Protein AF-W2GIP1-F1 (afdb_monomer)

Solvent-accessible surface area (backbone atoms only — not comparable to full-atom values): 6918 Å² total; per-residue (Å²): 135,82,84,75,84,81,57,97,80,69,53,85,47,43,67,43,49,50,55,49,50,36,53,48,32,38,73,77,68,74,36,52,62,84,76,52,83,56,43,80,35,61,90,45,73,57,52,48,48,32,20,61,78,60,75,33,55,73,44,70,41,65,66,56,56,51,50,52,53,49,50,62,64,45,57,83,47,43,69,60,51,52,52,50,41,53,49,22,58,56,36,57,38,72,72,43,35,55,57,42,52,78,75,36,94,69,76,66,66,74,83,76,84,82,127

Nearest PDB structures (foldseek):
  1xey-assembly1_B  TM=4.729E-01  e=9.721E+00  Escherichia coli

Mean predicted aligned error: 8.96 Å

Sequence (115 aa):
MAPLIGEDGDDHSAEGHRVFLDSMLQRDYGKSLYDCLFILGDNCAFNRRLATIAHLPLIGCASRWLNIAVQAYLQFYKDELDTIQNLMRKLRTLNHAAKLRAKTPLRPVLRQDTR

Radius of gyration: 21.05 Å; Cα contacts (8 Å, |Δi|>4): 91; chains: 1; bounding box: 44×42×51 Å

Secondary structure (DSSP, 8-state):
----S-STT---SHHHHHHHHHHHHHHHHS--GGG---EEE-S-HHHHHHHHHHT--EEEPHHHHHHHHHHHHHGGGHHHHHHHHHHHHHHTSHHHHHHHHTT-S----------

pLDDT: mean 86.51, std 14.1, range [34.88, 95.75]

Organism: Phytophthora nicotianae (NCBI:txid4792)

Structure (mmCIF, N/CA/C/O backbone):
data_AF-W2GIP1-F1
#
_entry.id   AF-W2GIP1-F1
#
loop_
_atom_site.group_PDB
_atom_site.id
_atom_site.type_symbol
_atom_site.label_atom_id
_atom_site.label_alt_id
_atom_site.label_comp_id
_atom_site.label_asym_id
_atom_site.label_entity_id
_atom_site.label_seq_id
_atom_site.pdbx_PDB_ins_code
_atom_site.Cartn_x
_atom_site.Cartn_y
_atom_site.Cartn_z
_atom_site.occupancy
_atom_site.B_iso_or_equiv
_atom_site.auth_seq_id
_atom_site.auth_comp_id
_atom_site.auth_asym_id
_atom_site.auth_atom_id
_atom_site.pdbx_PDB_model_num
ATOM 1 N N . MET A 1 1 ? -17.832 16.653 -0.782 1.00 40.66 1 MET A N 1
ATOM 2 C CA . MET A 1 1 ? -16.484 16.958 -1.313 1.00 40.66 1 MET A CA 1
ATOM 3 C C . MET A 1 1 ? -15.519 16.683 -0.173 1.00 40.66 1 MET A C 1
ATOM 5 O O . MET A 1 1 ? -15.704 17.282 0.875 1.00 40.66 1 MET A O 1
ATOM 9 N N . ALA A 1 2 ? -14.637 15.688 -0.293 1.00 34.88 2 ALA A N 1
ATOM 10 C CA . ALA A 1 2 ? -13.792 15.260 0.823 1.00 34.88 2 ALA A CA 1
ATOM 11 C C . ALA A 1 2 ? -12.519 16.118 0.870 1.00 34.88 2 ALA A C 1
ATOM 13 O O . ALA A 1 2 ? -11.769 16.089 -0.110 1.00 34.88 2 ALA A O 1
ATOM 14 N N . PRO A 1 3 ? -12.234 16.838 1.967 1.00 42.81 3 PRO A N 1
ATOM 15 C CA . PRO A 1 3 ? -10.867 17.222 2.244 1.00 42.81 3 PRO A CA 1
ATOM 16 C C . PRO A 1 3 ? -10.153 15.942 2.688 1.00 42.81 3 PRO A C 1
ATOM 18 O O . PRO A 1 3 ? -10.325 15.459 3.806 1.00 42.81 3 PRO A O 1
ATOM 21 N N . LEU A 1 4 ? -9.417 15.334 1.760 1.00 53.94 4 LEU A N 1
ATOM 22 C CA . LEU A 1 4 ? -8.313 14.453 2.108 1.00 53.94 4 LEU A CA 1
ATOM 23 C C . LEU A 1 4 ? -7.211 15.378 2.615 1.00 53.94 4 LEU A C 1
ATOM 25 O O . LEU A 1 4 ? -6.558 16.002 1.789 1.00 53.94 4 LEU A O 1
ATOM 29 N N . ILE A 1 5 ? -7.121 15.502 3.941 1.00 55.97 5 ILE A N 1
ATOM 30 C CA . ILE A 1 5 ? -5.964 15.934 4.739 1.00 55.97 5 ILE A CA 1
ATOM 31 C C . ILE A 1 5 ? -5.009 16.857 3.970 1.00 55.97 5 ILE A C 1
ATOM 33 O O . ILE A 1 5 ? -4.192 16.404 3.164 1.00 55.97 5 ILE A O 1
ATOM 37 N N . GLY A 1 6 ? -5.145 18.153 4.203 1.00 49.78 6 GLY A N 1
ATOM 38 C CA . GLY A 1 6 ? -4.454 19.175 3.430 1.00 49.78 6 GLY A CA 1
ATOM 39 C C . GLY A 1 6 ? -4.636 20.590 3.963 1.00 49.78 6 GLY A C 1
ATOM 40 O O . GLY A 1 6 ? -4.489 21.527 3.181 1.00 49.78 6 GLY A O 1
ATOM 41 N N . GLU A 1 7 ? -4.963 20.763 5.245 1.00 51.28 7 GLU A N 1
ATOM 42 C CA . GLU A 1 7 ? -4.826 22.068 5.893 1.00 51.28 7 GLU A CA 1
ATOM 43 C C . GLU A 1 7 ? -3.482 22.126 6.636 1.00 51.28 7 GLU A C 1
ATOM 45 O O . GLU A 1 7 ? -3.080 21.177 7.311 1.00 51.28 7 GLU A O 1
ATOM 50 N N . ASP A 1 8 ? -2.743 23.226 6.464 1.00 44.00 8 ASP A N 1
ATOM 51 C CA . ASP A 1 8 ? -1.451 23.446 7.117 1.00 44.00 8 ASP A CA 1
ATOM 52 C C . ASP A 1 8 ? -1.629 23.391 8.646 1.00 44.00 8 ASP A C 1
ATOM 54 O O . ASP A 1 8 ? -2.191 24.301 9.255 1.00 44.00 8 ASP A O 1
ATOM 58 N N . GLY A 1 9 ? -1.165 22.299 9.261 1.00 55.75 9 GLY A N 1
ATOM 59 C CA . GLY A 1 9 ? -1.403 21.981 10.674 1.00 55.75 9 GLY A CA 1
ATOM 60 C C . GLY A 1 9 ? -2.118 20.648 10.920 1.00 55.75 9 GLY A C 1
ATOM 61 O O . GLY A 1 9 ? -2.324 20.297 12.081 1.00 55.75 9 GLY A O 1
ATOM 62 N N . ASP A 1 10 ? -2.464 19.902 9.864 1.00 58.59 10 ASP A N 1
ATOM 63 C CA . ASP A 1 10 ? -3.113 18.597 9.982 1.00 58.59 10 ASP A CA 1
ATOM 64 C C . ASP A 1 10 ? -2.236 17.586 10.736 1.00 58.59 10 ASP A C 1
ATOM 66 O O . ASP A 1 10 ? -1.157 17.165 10.305 1.00 58.59 10 ASP A O 1
ATOM 70 N N . ASP A 1 11 ? -2.736 17.180 11.898 1.00 68.00 11 ASP A N 1
ATOM 71 C CA . ASP A 1 11 ? -2.132 16.150 12.720 1.00 68.00 11 ASP A CA 1
ATOM 72 C C . ASP A 1 11 ? -2.333 14.773 12.066 1.00 68.00 11 ASP A C 1
ATOM 74 O O . ASP A 1 11 ? -3.371 14.126 12.209 1.00 68.00 11 ASP A O 1
ATOM 78 N N . HIS A 1 12 ? -1.308 14.306 11.350 1.00 76.88 12 HIS A N 1
ATOM 79 C CA . HIS A 1 12 ? -1.248 12.956 10.775 1.00 76.88 12 HIS A CA 1
ATOM 80 C C . HIS A 1 12 ? -1.056 11.847 11.827 1.00 76.88 12 HIS A C 1
ATOM 82 O O . HIS A 1 12 ? -0.810 10.687 11.477 1.00 76.88 12 HIS A O 1
ATOM 88 N N . SER A 1 13 ? -1.118 12.172 13.121 1.00 87.62 13 SER A N 1
ATOM 89 C CA . SER A 1 13 ? -1.147 11.169 14.176 1.00 87.62 13 SER A CA 1
ATOM 90 C C . SER A 1 13 ? -2.418 10.323 14.110 1.00 87.62 13 SER A C 1
ATOM 92 O O . SER A 1 13 ? -3.433 10.671 13.501 1.00 87.62 13 SER A O 1
ATOM 94 N N . ALA A 1 14 ? -2.384 9.179 14.788 1.00 88.56 14 ALA A N 1
ATOM 95 C CA . ALA A 1 14 ? -3.581 8.368 14.942 1.00 88.56 14 ALA A CA 1
ATOM 96 C C . ALA A 1 14 ? -4.693 9.151 15.662 1.00 88.56 14 ALA A C 1
ATOM 98 O O . ALA A 1 14 ? -5.869 8.966 15.360 1.00 88.56 14 ALA A O 1
ATOM 99 N N . GLU A 1 15 ? -4.333 10.030 16.595 1.00 90.50 15 GLU A N 1
ATOM 100 C CA . GLU A 1 15 ? -5.241 10.867 17.367 1.00 90.50 15 GLU A CA 1
ATOM 101 C C . GLU A 1 15 ? -5.981 11.874 16.481 1.00 90.50 15 GLU A C 1
ATOM 103 O O . GLU A 1 15 ? -7.214 11.927 16.545 1.00 90.50 15 GLU A O 1
ATOM 108 N N . GLY A 1 16 ? -5.265 12.595 15.612 1.00 89.31 16 GLY A N 1
ATOM 109 C CA . GLY A 1 16 ? -5.868 13.492 14.623 1.00 89.31 16 GLY A CA 1
ATOM 110 C C . GLY A 1 16 ? -6.811 12.740 13.683 1.00 89.31 16 GLY A C 1
ATOM 111 O O . GLY A 1 16 ? -7.967 13.126 13.495 1.00 89.31 16 GLY A O 1
ATOM 112 N N . HIS A 1 17 ? -6.385 11.569 13.206 1.00 89.56 17 HIS A N 1
ATOM 113 C CA . HIS A 1 17 ? -7.226 10.702 12.384 1.00 89.56 17 HIS A CA 1
ATOM 114 C C . HIS A 1 17 ? -8.462 10.157 13.114 1.00 89.56 17 HIS A C 1
ATOM 116 O O . HIS A 1 17 ? -9.520 10.031 12.498 1.00 89.56 17 HIS A O 1
ATOM 122 N N . ARG A 1 18 ? -8.376 9.847 14.413 1.00 91.62 18 ARG A N 1
ATOM 123 C CA . ARG A 1 18 ? -9.537 9.417 15.209 1.00 91.62 18 ARG A CA 1
ATOM 124 C C . ARG A 1 18 ? -10.581 10.529 15.280 1.00 91.62 18 ARG A C 1
ATOM 126 O O . ARG A 1 18 ? -11.758 10.255 15.073 1.00 91.62 18 ARG A O 1
ATOM 133 N N . VAL A 1 19 ? -10.151 11.763 15.554 1.00 91.75 19 VAL A N 1
ATOM 134 C CA . VAL A 1 19 ? -11.041 12.937 15.598 1.00 91.75 19 VAL A CA 1
ATOM 135 C C . VAL A 1 19 ? -11.681 13.171 14.235 1.00 91.75 19 VAL A C 1
ATOM 137 O O . VAL A 1 19 ? -12.896 13.355 14.147 1.00 91.75 19 VAL A O 1
ATOM 140 N N . PHE A 1 20 ? -10.886 13.093 13.167 1.00 90.19 20 PHE A N 1
ATOM 141 C CA . PHE A 1 20 ? -11.394 13.199 11.806 1.00 90.19 20 PHE A CA 1
ATOM 142 C C . PHE A 1 20 ? -12.469 12.144 11.521 1.00 90.19 20 PHE A C 1
ATOM 144 O O . PHE A 1 20 ? -13.564 12.501 11.089 1.00 90.19 20 PHE A O 1
ATOM 151 N N . LEU A 1 21 ? -12.192 10.865 11.798 1.00 91.56 21 LEU A N 1
ATOM 152 C CA . LEU A 1 21 ? -13.134 9.771 11.549 1.00 91.56 21 LEU A CA 1
ATOM 153 C C . LEU A 1 21 ? -14.435 9.943 12.332 1.00 91.56 21 LEU A C 1
ATOM 155 O O . LEU A 1 21 ? -15.501 9.761 11.756 1.00 91.56 21 LEU A O 1
ATOM 159 N N . ASP A 1 22 ? -14.357 10.333 13.602 1.00 91.50 22 ASP A N 1
ATOM 160 C CA . ASP A 1 22 ? -15.540 10.574 14.432 1.00 91.50 22 ASP A CA 1
ATOM 161 C C . ASP A 1 22 ? -16.386 11.729 13.867 1.00 91.50 22 ASP A C 1
ATOM 163 O O . ASP A 1 22 ? -17.596 11.596 13.683 1.00 91.50 22 ASP A O 1
ATOM 167 N N . SER A 1 23 ? -15.738 12.831 13.465 1.00 92.69 23 SER A N 1
ATOM 168 C CA . SER A 1 23 ? -16.424 13.967 12.835 1.00 92.69 23 SER A CA 1
ATOM 169 C C . SER A 1 23 ? -17.062 13.601 11.490 1.00 92.69 23 SER A C 1
ATOM 171 O O . SER A 1 23 ? -18.184 14.015 11.201 1.00 92.69 23 SER A O 1
ATOM 173 N N . MET A 1 24 ? -16.372 12.796 10.676 1.00 94.25 24 MET A N 1
ATOM 174 C CA . MET A 1 24 ? -16.836 12.346 9.367 1.00 94.25 24 MET A CA 1
ATOM 175 C C . MET A 1 24 ? -18.025 11.394 9.510 1.00 94.25 24 MET A C 1
ATOM 177 O O . MET A 1 24 ? -19.033 11.575 8.834 1.00 94.25 24 MET A O 1
ATOM 181 N N . LEU A 1 25 ? -17.935 10.402 10.402 1.00 93.81 25 LEU A N 1
ATOM 182 C CA . LEU A 1 25 ? -19.018 9.452 10.662 1.00 93.81 25 LEU A CA 1
ATOM 183 C C . LEU A 1 25 ? -20.271 10.171 11.160 1.00 93.81 25 LEU A C 1
ATOM 185 O O . LEU A 1 25 ? -21.371 9.890 10.678 1.00 93.81 25 LEU A O 1
ATOM 189 N N . GLN A 1 26 ? -20.108 11.146 12.054 1.00 94.88 26 GLN A N 1
ATOM 190 C CA . GLN A 1 26 ? -21.240 11.890 12.585 1.00 94.88 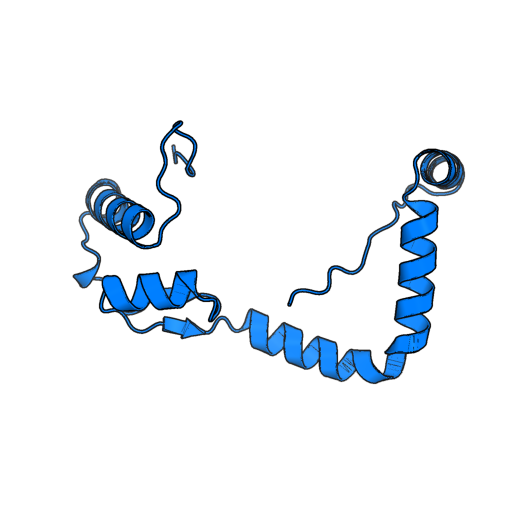26 GLN A CA 1
ATOM 191 C C . GLN A 1 26 ? -21.866 12.795 11.520 1.00 94.88 26 GLN A C 1
ATOM 193 O O . GLN A 1 26 ? -23.086 12.808 11.369 1.00 94.88 26 GLN A O 1
ATOM 198 N N . ARG A 1 27 ? -21.044 13.536 10.768 1.00 94.38 27 ARG A N 1
ATOM 199 C CA . ARG A 1 27 ? -21.507 14.482 9.743 1.00 94.38 27 ARG A CA 1
ATOM 200 C C . ARG A 1 27 ? -22.166 13.782 8.557 1.00 94.38 27 ARG A C 1
ATOM 202 O O . ARG A 1 27 ? -23.215 14.228 8.103 1.00 94.38 27 ARG A O 1
ATOM 209 N N . ASP A 1 28 ? -21.544 12.720 8.052 1.00 94.75 28 ASP A N 1
ATOM 210 C CA . ASP A 1 28 ? -21.913 12.123 6.765 1.00 94.75 28 ASP A CA 1
ATOM 211 C C . ASP A 1 28 ? -22.857 10.920 6.927 1.00 94.75 28 ASP A C 1
ATOM 213 O O . ASP A 1 28 ? -23.617 10.609 6.010 1.00 94.75 28 ASP A O 1
ATOM 217 N N . TYR A 1 29 ? -22.844 10.258 8.091 1.00 93.56 29 TYR A N 1
ATOM 218 C CA . TYR A 1 29 ? -23.610 9.029 8.333 1.00 93.56 29 TYR A CA 1
ATOM 219 C C . TYR A 1 29 ? -24.470 9.062 9.607 1.00 93.56 29 TYR A C 1
ATOM 221 O O . TYR A 1 29 ? -25.252 8.136 9.824 1.00 93.56 29 TYR A O 1
ATOM 229 N N . GLY A 1 30 ? -24.351 10.094 10.454 1.00 94.44 30 GLY A N 1
ATOM 230 C CA . GLY A 1 30 ? -25.028 10.145 11.756 1.00 94.44 30 GLY A CA 1
ATOM 231 C C . GLY A 1 30 ? -24.596 9.016 12.697 1.00 94.44 30 GLY A C 1
ATOM 232 O O . GLY A 1 30 ? -25.416 8.510 13.465 1.00 94.44 30 GLY A O 1
ATOM 233 N N . LYS A 1 31 ? -23.342 8.566 12.576 1.00 94.50 31 LYS A N 1
ATOM 234 C CA . LYS A 1 31 ? -22.754 7.457 13.336 1.00 94.50 31 LYS A CA 1
ATOM 235 C C . LYS A 1 31 ? -21.548 7.918 14.139 1.00 94.50 31 LYS A C 1
ATOM 237 O O . LYS A 1 31 ? -20.889 8.884 13.781 1.00 94.50 31 LYS A O 1
ATOM 242 N N . SER A 1 32 ? -21.229 7.172 15.184 1.00 92.31 32 SER A N 1
ATOM 243 C CA . SER A 1 32 ? -20.004 7.327 15.964 1.00 92.31 32 SER A CA 1
ATOM 244 C C . SER A 1 32 ? -19.021 6.197 15.666 1.00 92.31 32 SER A C 1
ATOM 246 O O . SER A 1 32 ? -19.397 5.156 15.120 1.00 92.31 32 SER A O 1
ATOM 248 N N . LEU A 1 33 ? -17.764 6.347 16.088 1.00 90.50 33 LEU A N 1
ATOM 249 C CA . LEU A 1 33 ? -16.807 5.232 16.054 1.00 90.50 33 LEU A CA 1
ATOM 250 C C . LEU A 1 33 ? -17.273 4.004 16.860 1.00 90.50 33 LEU A C 1
ATOM 252 O O . LEU A 1 33 ? -16.885 2.887 16.526 1.00 90.50 33 LEU A O 1
ATOM 256 N N . TYR A 1 34 ? -18.132 4.179 17.870 1.00 89.56 34 TYR A N 1
ATOM 257 C CA . TYR A 1 34 ? -18.704 3.071 18.646 1.00 89.56 34 TYR A CA 1
ATOM 258 C C . TYR A 1 34 ? -19.714 2.232 17.853 1.00 89.56 34 TYR A C 1
ATOM 260 O O . TYR A 1 34 ? -19.989 1.095 18.228 1.00 89.56 34 TYR A O 1
ATOM 268 N N . ASP A 1 35 ? -20.258 2.768 16.758 1.00 93.19 35 ASP A N 1
ATOM 269 C CA . ASP A 1 35 ? 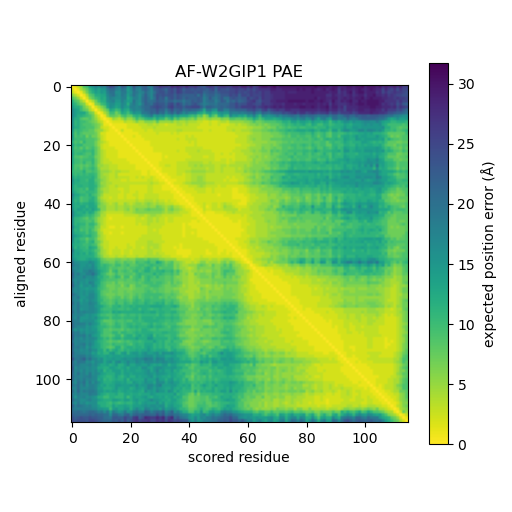-21.128 2.021 15.847 1.00 93.19 35 ASP A CA 1
ATOM 270 C C . ASP A 1 35 ? -20.332 1.137 14.870 1.00 93.19 35 ASP A C 1
ATOM 272 O O . ASP A 1 35 ? -20.910 0.321 14.146 1.00 93.19 35 ASP A O 1
ATOM 276 N N . CYS A 1 36 ? -19.007 1.297 14.806 1.00 92.94 36 CYS A N 1
ATOM 277 C CA . CYS A 1 36 ? -18.146 0.468 13.976 1.00 92.94 36 CYS A CA 1
ATOM 278 C C . CYS A 1 36 ? -17.830 -0.863 14.675 1.00 92.94 36 CYS A C 1
ATOM 280 O O . CYS A 1 36 ? -17.609 -0.918 15.878 1.00 92.94 36 CYS A O 1
ATOM 282 N N . LEU A 1 37 ? -17.755 -1.952 13.904 1.00 95.00 37 LEU A N 1
ATOM 283 C CA . LEU A 1 37 ? -17.412 -3.277 14.442 1.00 95.00 37 LEU A CA 1
ATOM 284 C C . LEU A 1 37 ? -15.901 -3.526 14.486 1.00 95.00 37 LEU A C 1
ATOM 286 O O . LEU A 1 37 ? -15.413 -4.218 15.375 1.00 95.00 37 LEU A O 1
ATOM 290 N N . PHE A 1 38 ? -15.164 -3.015 13.499 1.00 93.38 38 PHE A N 1
ATOM 291 C CA . PHE A 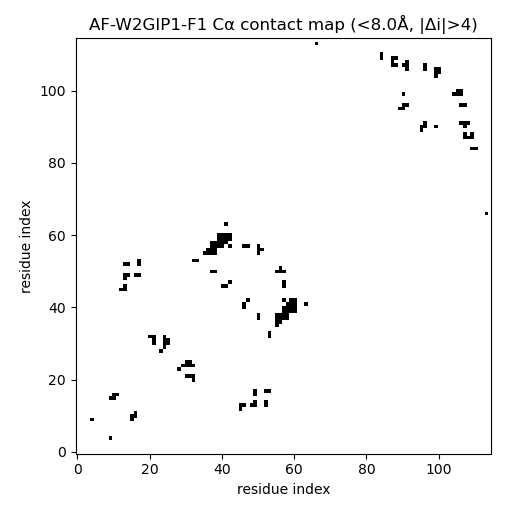1 38 ? -13.726 -3.219 13.353 1.00 93.38 38 PHE A CA 1
ATOM 292 C C . PHE A 1 38 ? -13.117 -2.205 12.382 1.00 93.38 38 PHE A C 1
ATOM 294 O O . PHE A 1 38 ? -13.819 -1.604 11.568 1.00 93.38 38 PHE A O 1
ATOM 301 N N . ILE A 1 39 ? -11.792 -2.069 12.427 1.00 91.88 39 ILE A N 1
ATOM 302 C CA . ILE A 1 39 ? -11.001 -1.347 11.427 1.00 91.88 39 ILE A CA 1
ATOM 303 C C . ILE A 1 39 ? -10.346 -2.375 10.506 1.00 91.88 39 ILE A C 1
ATOM 305 O O . ILE A 1 39 ? -9.738 -3.332 10.981 1.00 91.88 39 ILE A O 1
ATOM 309 N N . LEU A 1 40 ? -10.453 -2.190 9.190 1.00 90.44 40 LEU A N 1
ATOM 310 C CA . LEU A 1 40 ? -9.715 -2.985 8.208 1.00 90.44 40 LEU A CA 1
ATOM 311 C C . LEU A 1 40 ? -8.463 -2.214 7.786 1.00 90.44 40 LEU A C 1
ATOM 313 O O . LEU A 1 40 ? -8.563 -1.102 7.273 1.00 90.44 40 LEU A O 1
ATOM 317 N N . GLY A 1 41 ? -7.287 -2.808 7.967 1.00 88.44 41 GLY A N 1
ATOM 318 C CA . GLY A 1 41 ? -6.033 -2.144 7.628 1.00 88.44 41 GLY A CA 1
ATOM 319 C C . GLY A 1 41 ? -4.848 -3.093 7.619 1.00 88.44 41 GLY A C 1
ATOM 320 O O . GLY A 1 41 ? -4.942 -4.261 8.002 1.00 88.44 41 GLY A O 1
ATOM 321 N N . ASP A 1 42 ? -3.702 -2.606 7.156 1.00 86.56 42 ASP A N 1
ATOM 322 C CA . ASP A 1 42 ? -2.459 -3.318 7.422 1.00 86.56 42 ASP A CA 1
ATOM 323 C C . ASP A 1 42 ? -2.124 -3.250 8.924 1.00 86.56 42 ASP A C 1
ATOM 325 O O . ASP A 1 42 ? -2.620 -2.415 9.680 1.00 86.56 42 ASP A O 1
ATOM 329 N N . ASN A 1 43 ? -1.265 -4.155 9.383 1.00 84.25 43 ASN A N 1
ATOM 330 C CA . ASN A 1 43 ? -0.788 -4.145 10.763 1.00 84.25 43 ASN A CA 1
ATOM 331 C C . ASN A 1 43 ? 0.405 -3.178 10.899 1.00 84.25 43 ASN A C 1
ATOM 333 O O . ASN A 1 43 ? 1.452 -3.562 11.423 1.00 84.25 43 ASN A O 1
ATOM 337 N N . CYS A 1 44 ? 0.319 -1.962 10.353 1.00 86.19 44 CYS A N 1
ATOM 338 C CA . CYS A 1 44 ? 1.332 -0.933 10.585 1.00 86.19 44 CYS A CA 1
ATOM 339 C C . CYS A 1 44 ? 1.139 -0.283 11.968 1.00 86.19 44 CYS A C 1
ATOM 341 O O . CYS A 1 44 ? 0.100 -0.435 12.613 1.00 86.19 44 CYS A O 1
ATOM 343 N N . ALA A 1 45 ? 2.160 0.424 12.460 1.00 89.25 45 ALA A N 1
ATOM 344 C CA . ALA A 1 45 ? 2.117 1.041 13.789 1.00 89.25 45 ALA A CA 1
ATOM 345 C C . ALA A 1 45 ? 0.976 2.059 13.934 1.00 89.25 45 ALA A C 1
ATOM 347 O O . ALA A 1 45 ? 0.317 2.086 14.971 1.00 89.25 45 ALA A O 1
ATOM 348 N N . PHE A 1 46 ? 0.716 2.830 12.877 1.00 90.75 46 PHE A N 1
ATOM 349 C CA . PHE A 1 46 ? -0.374 3.797 12.820 1.00 90.75 46 PHE A CA 1
ATOM 350 C C . PHE A 1 46 ? -1.745 3.115 12.946 1.00 90.75 46 PHE A C 1
ATOM 352 O O . PHE A 1 46 ? -2.498 3.440 13.859 1.00 90.75 46 PHE A O 1
ATOM 359 N N . ASN A 1 47 ? -2.036 2.105 12.117 1.00 91.19 47 ASN A N 1
ATOM 360 C CA . ASN A 1 47 ? -3.320 1.395 12.145 1.00 91.19 47 ASN A CA 1
ATOM 361 C C . ASN A 1 47 ? -3.549 0.656 13.464 1.00 91.19 47 ASN A C 1
ATOM 363 O O . ASN A 1 47 ? -4.662 0.659 13.987 1.00 91.19 47 ASN A O 1
ATOM 367 N N . ARG A 1 48 ? -2.490 0.081 14.052 1.00 92.81 48 ARG A N 1
ATOM 368 C CA . ARG A 1 48 ? -2.562 -0.466 15.413 1.00 92.81 48 ARG A CA 1
ATOM 369 C C . ARG A 1 48 ? -2.919 0.605 16.431 1.00 92.81 48 ARG A C 1
ATOM 371 O O . ARG A 1 48 ? -3.811 0.385 17.239 1.00 92.81 48 ARG A O 1
ATOM 378 N N . ARG A 1 49 ? -2.221 1.746 16.410 1.00 94.75 49 ARG A N 1
ATOM 379 C CA . ARG A 1 49 ? -2.477 2.840 17.351 1.00 94.75 49 ARG A CA 1
ATOM 380 C C . ARG A 1 49 ? -3.907 3.345 17.207 1.00 94.75 49 ARG A C 1
ATOM 382 O O . ARG A 1 49 ? -4.579 3.457 18.225 1.00 94.75 49 ARG A O 1
ATOM 389 N N . LEU A 1 50 ? -4.364 3.574 15.977 1.00 94.00 50 LEU A N 1
ATOM 390 C CA . LEU A 1 50 ? -5.717 4.022 15.662 1.00 94.00 50 LEU A CA 1
ATOM 391 C C . LEU A 1 50 ? -6.777 3.048 16.190 1.00 94.00 50 LEU A C 1
ATOM 393 O O . LEU A 1 50 ? -7.694 3.469 16.885 1.00 94.00 50 LEU A O 1
ATOM 397 N N . ALA A 1 51 ? -6.622 1.749 15.929 1.00 94.31 51 ALA A N 1
ATOM 398 C CA . ALA A 1 51 ? -7.520 0.719 16.446 1.00 94.31 51 ALA A CA 1
ATOM 399 C C . ALA A 1 51 ? -7.557 0.696 17.982 1.00 94.31 51 ALA A C 1
ATOM 401 O O . ALA A 1 51 ? -8.635 0.665 18.575 1.00 94.31 51 ALA A O 1
ATOM 402 N N . THR A 1 52 ? -6.393 0.812 18.631 1.00 95.06 52 THR A N 1
ATOM 403 C CA . THR A 1 52 ? -6.293 0.874 20.095 1.00 95.06 52 THR A CA 1
ATOM 404 C C . THR A 1 52 ? -7.027 2.083 20.675 1.00 95.06 52 THR A C 1
ATOM 406 O O . THR A 1 52 ? -7.782 1.920 21.628 1.00 95.06 52 THR A O 1
ATOM 409 N N . ILE A 1 53 ? -6.826 3.287 20.125 1.00 94.94 53 ILE A N 1
ATOM 410 C CA . ILE A 1 53 ? -7.477 4.508 20.638 1.00 94.94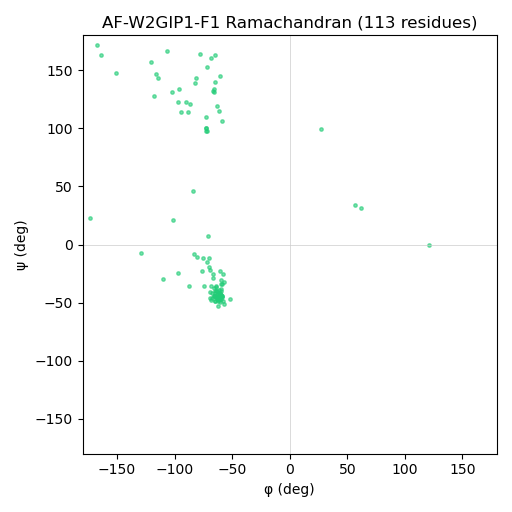 53 ILE A CA 1
ATOM 411 C C . ILE A 1 53 ? -8.954 4.612 20.241 1.00 94.94 53 ILE A C 1
ATOM 413 O O . ILE A 1 53 ? -9.706 5.326 20.894 1.00 94.94 53 ILE A O 1
ATOM 417 N N . ALA A 1 54 ? -9.370 3.930 19.172 1.00 92.19 54 ALA A N 1
ATOM 418 C CA . ALA A 1 54 ? -10.771 3.815 18.780 1.00 92.19 54 ALA A CA 1
ATOM 419 C C . ALA A 1 54 ? -11.502 2.695 19.538 1.00 92.19 54 ALA A C 1
ATOM 421 O O . ALA A 1 54 ? -12.716 2.590 19.420 1.00 92.19 54 ALA A O 1
ATOM 422 N N . HIS A 1 55 ? -10.783 1.867 20.307 1.00 94.00 55 HIS A N 1
ATOM 423 C CA . HIS A 1 55 ? -11.313 0.680 20.984 1.00 94.00 55 HIS A CA 1
ATOM 424 C C . HIS A 1 55 ? -11.974 -0.332 20.033 1.00 94.00 55 HIS A C 1
ATOM 426 O O . HIS A 1 55 ? -12.919 -1.025 20.404 1.00 94.00 55 HIS A O 1
ATOM 432 N N . LEU A 1 56 ? -11.445 -0.446 18.813 1.00 94.25 56 LEU A N 1
ATOM 433 C CA . LEU A 1 56 ? -11.952 -1.342 17.776 1.00 94.25 56 LEU A CA 1
ATOM 434 C C . LEU A 1 56 ? -10.925 -2.430 17.450 1.00 94.25 56 LEU A C 1
ATOM 436 O O . LEU A 1 56 ? -9.725 -2.149 17.406 1.00 94.25 56 LEU A O 1
ATOM 440 N N . PRO A 1 57 ? -11.352 -3.673 17.171 1.00 94.50 57 PRO A N 1
ATOM 441 C CA . PRO A 1 57 ? -10.440 -4.691 16.672 1.00 94.50 57 PRO A CA 1
ATOM 442 C C . PRO A 1 57 ? -9.894 -4.304 15.287 1.00 94.50 57 PRO A C 1
ATOM 444 O O . PRO A 1 57 ? -10.624 -3.801 14.431 1.00 94.50 57 PRO A O 1
ATOM 447 N N . LEU A 1 58 ? -8.601 -4.561 15.060 1.00 93.06 58 LEU A N 1
ATOM 448 C CA . LEU A 1 58 ? -7.945 -4.389 13.761 1.00 93.06 58 LEU A CA 1
ATOM 449 C C . LEU A 1 58 ? -7.942 -5.717 13.002 1.00 93.06 58 LEU A C 1
ATOM 451 O O . LEU A 1 58 ? -7.253 -6.663 13.390 1.00 93.06 58 LEU A O 1
ATOM 455 N N . ILE A 1 59 ? -8.669 -5.768 11.891 1.00 90.75 59 ILE A N 1
ATOM 456 C CA . ILE A 1 59 ? -8.643 -6.895 10.965 1.00 90.75 59 ILE A CA 1
ATOM 457 C C . ILE A 1 59 ? -7.559 -6.641 9.923 1.00 90.75 59 ILE A C 1
ATOM 459 O O . ILE A 1 59 ? -7.554 -5.627 9.223 1.00 90.75 59 ILE A O 1
ATOM 463 N N . GLY A 1 60 ? -6.619 -7.581 9.836 1.00 85.06 60 GLY A N 1
ATOM 464 C CA . GLY A 1 60 ? -5.516 -7.508 8.890 1.00 85.06 60 GLY A CA 1
ATOM 465 C C . GLY A 1 60 ? -6.000 -7.598 7.445 1.00 85.06 60 GLY A C 1
ATOM 466 O O . GLY A 1 60 ? -6.787 -8.475 7.092 1.00 85.06 60 GLY A O 1
ATOM 467 N N . CYS A 1 61 ? -5.486 -6.720 6.589 1.00 83.50 61 CYS A N 1
ATOM 468 C CA . CYS A 1 61 ? -5.814 -6.740 5.171 1.00 83.50 61 CYS A CA 1
ATOM 469 C C . CYS A 1 61 ? -5.267 -7.999 4.468 1.00 83.50 61 CYS A C 1
ATOM 471 O O . CYS A 1 61 ? -4.081 -8.332 4.577 1.00 83.50 61 CYS A O 1
ATOM 473 N N . A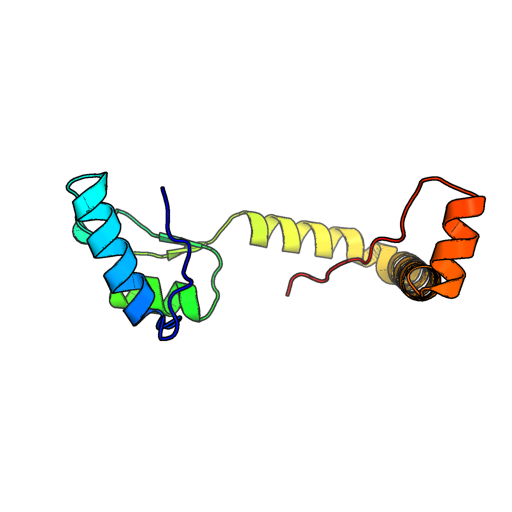LA A 1 62 ? -6.121 -8.664 3.680 1.00 83.56 62 ALA A N 1
ATOM 474 C CA . ALA A 1 62 ? -5.760 -9.829 2.867 1.00 83.56 62 ALA A CA 1
ATOM 475 C C . ALA A 1 62 ? -4.673 -9.520 1.821 1.00 83.56 62 ALA A C 1
ATOM 477 O O . ALA A 1 62 ? -3.932 -10.417 1.419 1.00 83.56 62 ALA A O 1
ATOM 478 N N . SER A 1 63 ? -4.517 -8.250 1.426 1.00 82.38 63 SER A N 1
ATOM 479 C CA . SER A 1 63 ? -3.462 -7.816 0.503 1.00 82.38 63 SER A CA 1
ATOM 480 C C . SER A 1 63 ? -2.061 -8.134 1.025 1.00 82.38 63 SER A C 1
ATOM 482 O O . SER A 1 63 ? -1.188 -8.493 0.240 1.00 82.38 63 SER A O 1
ATOM 484 N N . ARG A 1 64 ? -1.847 -8.081 2.347 1.00 80.69 64 ARG A N 1
ATOM 485 C CA . ARG A 1 64 ? -0.565 -8.448 2.954 1.00 80.69 64 ARG A CA 1
ATOM 486 C C . ARG A 1 64 ? -0.269 -9.9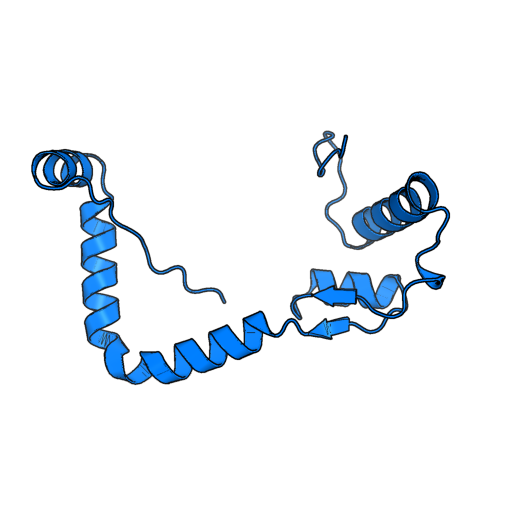33 2.771 1.00 80.69 64 ARG A C 1
ATOM 488 O O . ARG A 1 64 ? 0.852 -10.288 2.425 1.00 80.69 64 ARG A O 1
ATOM 495 N N . TRP A 1 65 ? -1.261 -10.790 2.993 1.00 82.44 65 TRP A N 1
ATOM 496 C CA . TRP A 1 65 ? -1.118 -12.236 2.812 1.00 82.44 65 TRP A CA 1
ATOM 497 C C . TRP A 1 65 ? -0.865 -12.587 1.350 1.00 82.44 65 TRP A C 1
ATOM 499 O O . TRP A 1 65 ? 0.021 -13.388 1.060 1.00 82.44 65 TRP A O 1
ATOM 509 N N . LEU A 1 66 ? -1.576 -11.925 0.434 1.00 87.50 66 LEU A N 1
ATOM 510 C CA . LEU A 1 66 ? -1.321 -12.042 -0.997 1.00 87.50 66 LEU A CA 1
ATOM 511 C C . LEU A 1 66 ? 0.108 -11.609 -1.342 1.00 87.50 66 LEU A C 1
ATOM 513 O O . LEU A 1 66 ? 0.803 -12.344 -2.031 1.00 87.50 66 LEU A O 1
ATOM 517 N N . ASN A 1 67 ? 0.577 -10.468 -0.829 1.00 85.38 67 ASN A N 1
ATOM 518 C CA . ASN A 1 67 ? 1.946 -10.003 -1.057 1.00 85.38 67 ASN A CA 1
ATOM 519 C C . A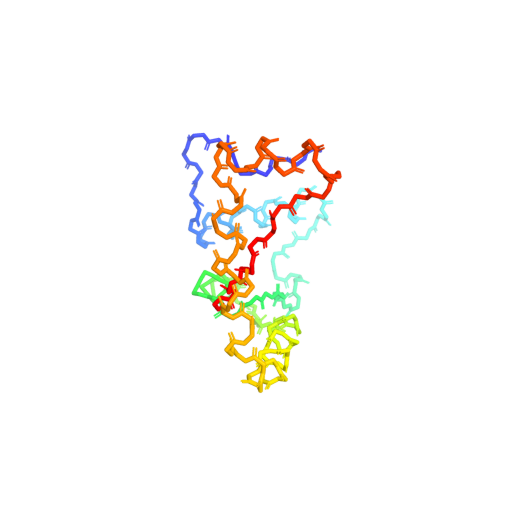SN A 1 67 ? 2.980 -11.019 -0.546 1.00 85.38 67 ASN A C 1
ATOM 521 O O . ASN A 1 67 ? 3.920 -11.339 -1.262 1.00 85.38 67 ASN A O 1
ATOM 525 N N . ILE A 1 68 ? 2.775 -11.592 0.644 1.00 85.50 68 ILE A N 1
ATOM 526 C CA . ILE A 1 68 ? 3.654 -12.636 1.194 1.00 85.50 68 ILE A CA 1
ATOM 527 C C . ILE A 1 68 ? 3.660 -13.882 0.297 1.00 85.50 68 ILE A C 1
ATOM 529 O O . ILE A 1 68 ? 4.729 -14.402 -0.014 1.00 85.50 68 ILE A O 1
ATOM 533 N N . ALA A 1 69 ? 2.493 -14.348 -0.153 1.00 91.12 69 ALA A N 1
ATOM 534 C CA . ALA A 1 69 ? 2.395 -15.504 -1.043 1.00 91.12 69 ALA A CA 1
ATOM 535 C C . ALA A 1 69 ? 3.089 -15.247 -2.391 1.00 91.12 69 ALA A C 1
ATOM 537 O O . ALA A 1 69 ? 3.829 -16.097 -2.885 1.00 91.12 69 ALA A O 1
ATOM 538 N N . VAL A 1 70 ? 2.902 -14.053 -2.958 1.00 90.44 70 VAL A N 1
ATOM 539 C CA . VAL A 1 70 ? 3.564 -13.616 -4.193 1.00 90.44 70 VAL A CA 1
ATOM 540 C C . VAL A 1 70 ? 5.078 -13.544 -3.997 1.00 90.44 70 VAL A C 1
ATOM 542 O O . VAL A 1 70 ? 5.817 -14.051 -4.834 1.00 90.44 70 VAL A O 1
ATOM 545 N N . GLN A 1 71 ? 5.562 -12.979 -2.889 1.00 89.38 71 GLN A N 1
ATOM 546 C CA . GLN A 1 71 ? 6.993 -12.935 -2.578 1.00 89.38 71 GLN A CA 1
ATOM 547 C C . GLN A 1 71 ? 7.588 -14.340 -2.436 1.00 89.38 71 GLN A C 1
ATOM 549 O O . GLN A 1 71 ? 8.642 -14.611 -3.006 1.00 89.38 71 GLN A O 1
ATOM 554 N N . ALA A 1 72 ? 6.897 -15.248 -1.743 1.00 92.50 72 ALA A N 1
ATOM 555 C CA . ALA A 1 72 ? 7.326 -16.637 -1.606 1.00 92.50 72 ALA A CA 1
ATOM 556 C C . ALA A 1 72 ? 7.401 -17.352 -2.965 1.00 92.50 72 ALA A C 1
ATOM 558 O O . ALA A 1 72 ? 8.369 -18.058 -3.236 1.00 92.50 72 ALA A O 1
ATOM 559 N N . TYR A 1 73 ? 6.420 -17.125 -3.842 1.00 93.19 73 TYR A N 1
ATOM 560 C CA . TYR A 1 73 ? 6.418 -17.663 -5.202 1.00 93.19 73 TYR A CA 1
ATOM 561 C C . TYR A 1 73 ? 7.567 -17.099 -6.055 1.00 93.19 73 TYR A C 1
ATOM 563 O O . TYR A 1 73 ? 8.256 -17.837 -6.756 1.00 93.19 73 TYR A O 1
ATOM 571 N N . LEU A 1 74 ? 7.802 -15.787 -5.977 1.00 92.06 74 LEU A N 1
ATOM 572 C CA . LEU A 1 74 ? 8.823 -15.097 -6.766 1.00 92.06 74 LEU A CA 1
ATOM 573 C C . LEU A 1 74 ? 10.253 -15.326 -6.263 1.00 92.06 74 LEU A C 1
ATOM 575 O O . LEU A 1 74 ? 11.197 -15.007 -6.982 1.00 92.06 74 LEU A O 1
ATOM 579 N N . GLN A 1 75 ? 10.427 -15.901 -5.072 1.00 92.12 75 GLN A N 1
ATOM 580 C CA . GLN A 1 75 ? 11.737 -16.181 -4.486 1.00 92.12 75 GLN A CA 1
ATOM 581 C C . GLN A 1 75 ? 12.614 -17.059 -5.391 1.00 92.12 75 GLN A C 1
ATOM 583 O O . GLN A 1 75 ? 13.831 -16.889 -5.403 1.00 92.12 75 GLN A O 1
ATOM 588 N N . PHE A 1 76 ? 12.007 -17.965 -6.164 1.00 94.25 76 PHE A N 1
ATOM 589 C CA . PHE A 1 76 ? 12.728 -18.810 -7.118 1.00 94.25 76 PHE A CA 1
ATOM 590 C C . PHE A 1 76 ? 13.339 -18.014 -8.283 1.00 94.25 76 PHE A C 1
ATOM 592 O O . PHE A 1 76 ? 14.379 -18.397 -8.797 1.00 94.25 76 PHE A O 1
ATOM 599 N N . TYR A 1 77 ? 12.729 -16.887 -8.659 1.00 93.94 77 TYR A N 1
ATOM 600 C CA . TYR A 1 77 ? 13.137 -16.044 -9.791 1.00 93.94 77 TYR A CA 1
ATOM 601 C C . TYR A 1 77 ? 13.922 -14.807 -9.347 1.00 93.94 77 TYR A C 1
ATOM 603 O O . TYR A 1 77 ? 13.913 -13.768 -10.013 1.00 93.94 77 TYR A O 1
ATOM 611 N N . LYS A 1 78 ? 14.504 -14.845 -8.146 1.00 91.31 78 LYS A N 1
ATOM 612 C CA . LYS A 1 78 ? 15.064 -13.651 -7.515 1.00 91.31 78 LYS A CA 1
ATOM 613 C C . LYS A 1 78 ? 16.156 -13.008 -8.373 1.00 91.31 78 LYS A C 1
ATOM 615 O O . LYS A 1 78 ? 16.124 -11.792 -8.556 1.00 91.31 78 LYS A O 1
ATOM 620 N N . ASP A 1 79 ? 17.056 -13.806 -8.935 1.00 94.44 79 ASP A N 1
ATOM 621 C CA . ASP A 1 79 ? 18.204 -13.311 -9.701 1.00 94.44 79 ASP A CA 1
ATOM 622 C C . ASP A 1 79 ? 17.775 -12.687 -11.039 1.00 94.44 79 ASP A C 1
ATOM 624 O O . ASP A 1 79 ? 18.256 -11.614 -11.433 1.00 94.44 79 ASP A O 1
ATOM 628 N N . GLU A 1 80 ? 16.813 -13.301 -11.730 1.00 94.94 80 GLU A N 1
ATOM 629 C CA . GLU A 1 80 ? 16.224 -12.754 -12.950 1.00 94.94 80 GLU A CA 1
ATOM 630 C C . GLU A 1 80 ? 15.474 -11.457 -12.656 1.00 94.94 80 GLU A C 1
ATOM 632 O O . GLU A 1 80 ? 15.629 -10.463 -13.372 1.00 94.94 80 GLU A O 1
ATOM 637 N N . LEU A 1 81 ? 14.689 -11.432 -11.578 1.00 93.31 81 LEU A N 1
ATOM 638 C CA . LEU A 1 81 ? 13.951 -10.239 -11.187 1.00 93.31 81 LEU A CA 1
ATOM 639 C C . LEU A 1 81 ? 14.889 -9.099 -10.775 1.00 93.31 81 LEU A C 1
ATOM 641 O O . LEU A 1 81 ? 14.619 -7.947 -11.114 1.00 93.31 81 LEU A O 1
ATOM 645 N N . ASP A 1 82 ? 15.999 -9.392 -10.102 1.00 93.31 82 ASP A N 1
ATOM 646 C CA . ASP A 1 82 ? 17.005 -8.392 -9.738 1.00 93.31 82 ASP A CA 1
ATOM 647 C C . ASP A 1 82 ? 17.728 -7.857 -10.988 1.00 93.31 82 ASP A C 1
ATOM 649 O O . ASP A 1 82 ? 17.993 -6.654 -11.106 1.00 93.31 82 ASP A O 1
ATOM 653 N N . THR A 1 83 ? 17.954 -8.712 -11.989 1.00 95.56 83 THR A N 1
ATOM 654 C CA . THR A 1 83 ? 18.482 -8.314 -13.303 1.00 95.56 83 THR A CA 1
ATOM 655 C C . THR A 1 83 ? 17.517 -7.375 -14.031 1.00 95.56 83 THR A C 1
ATOM 657 O O . THR A 1 83 ? 17.920 -6.301 -14.498 1.00 95.56 83 THR A O 1
ATOM 660 N N . ILE A 1 84 ? 16.226 -7.724 -14.066 1.00 94.00 84 ILE A N 1
ATOM 661 C CA . ILE A 1 84 ? 15.166 -6.884 -14.639 1.00 94.00 84 ILE A CA 1
ATOM 662 C C . ILE A 1 84 ? 15.087 -5.551 -13.888 1.00 94.00 84 ILE A C 1
ATOM 664 O O . ILE A 1 84 ? 15.061 -4.493 -14.516 1.00 94.00 84 ILE A O 1
ATOM 668 N N . GLN A 1 85 ? 15.119 -5.565 -12.556 1.00 93.94 85 GLN A N 1
ATOM 669 C CA . GLN A 1 85 ? 15.067 -4.355 -11.735 1.00 93.94 85 GLN A CA 1
ATOM 670 C C . GLN A 1 85 ? 16.249 -3.422 -12.027 1.00 93.94 85 GLN A C 1
ATOM 672 O O . GLN A 1 85 ? 16.074 -2.206 -12.159 1.00 93.94 85 GLN A O 1
ATOM 677 N N . ASN A 1 86 ? 17.454 -3.969 -12.185 1.00 94.38 86 ASN A N 1
ATOM 678 C CA . ASN A 1 86 ? 18.639 -3.196 -12.549 1.00 94.38 86 ASN A CA 1
ATOM 679 C C . ASN A 1 86 ? 18.525 -2.581 -13.950 1.00 94.38 86 ASN A C 1
ATOM 681 O O . ASN A 1 86 ? 18.892 -1.416 -14.144 1.00 94.38 86 ASN A O 1
ATOM 685 N N . LEU A 1 87 ? 17.971 -3.318 -14.915 1.00 94.12 87 LEU A N 1
ATOM 686 C CA . LEU A 1 87 ? 17.675 -2.788 -16.244 1.00 94.12 87 LEU A CA 1
ATOM 687 C C . LEU A 1 87 ? 16.655 -1.644 -16.167 1.00 94.12 87 LEU A C 1
ATOM 689 O O . LEU A 1 87 ? 16.905 -0.560 -16.699 1.00 94.12 87 LEU A O 1
ATOM 693 N N . MET A 1 88 ? 15.546 -1.842 -15.451 1.00 95.69 88 MET A N 1
ATOM 694 C CA . MET A 1 88 ? 14.498 -0.831 -15.287 1.00 95.69 88 MET A CA 1
ATOM 695 C C . MET A 1 88 ? 15.035 0.445 -14.625 1.00 95.69 88 MET A C 1
ATOM 697 O O . MET A 1 88 ? 14.728 1.550 -15.077 1.00 95.69 88 MET A O 1
ATOM 701 N N . ARG A 1 89 ? 15.912 0.320 -13.616 1.00 93.94 89 ARG A N 1
ATOM 702 C CA . ARG A 1 89 ? 16.603 1.461 -12.985 1.00 93.94 89 ARG A CA 1
ATOM 703 C C . ARG A 1 89 ? 17.429 2.265 -13.987 1.00 93.94 89 ARG A C 1
ATOM 705 O O . ARG A 1 89 ? 17.328 3.492 -13.993 1.00 93.94 89 ARG A O 1
ATOM 712 N N . LYS A 1 90 ? 18.201 1.598 -14.853 1.00 94.44 90 LYS A N 1
ATOM 713 C CA . LYS A 1 90 ? 19.005 2.263 -15.895 1.00 94.44 90 LYS A CA 1
ATOM 714 C C . LYS A 1 90 ? 18.118 2.965 -16.919 1.00 94.44 90 LYS A C 1
ATOM 716 O O . LYS A 1 90 ? 18.321 4.146 -17.207 1.00 94.44 90 LYS A O 1
ATOM 721 N N . LEU A 1 91 ? 17.103 2.264 -17.422 1.00 94.38 91 LEU A N 1
ATOM 722 C CA . LEU A 1 91 ? 16.206 2.785 -18.451 1.00 94.38 91 LEU A CA 1
ATOM 723 C C . LEU A 1 91 ? 15.346 3.955 -17.960 1.00 94.38 91 LEU A C 1
ATOM 725 O O . LEU A 1 91 ? 14.950 4.787 -18.770 1.00 94.38 91 LEU A O 1
ATOM 729 N N . ARG A 1 92 ? 15.074 4.057 -16.653 1.00 93.81 92 ARG A N 1
ATOM 730 C CA . ARG A 1 92 ? 14.301 5.166 -16.069 1.00 93.81 92 ARG A CA 1
ATOM 731 C C . ARG A 1 92 ? 15.040 6.510 -16.109 1.00 93.81 92 ARG A C 1
ATOM 733 O O . ARG A 1 92 ? 14.395 7.552 -16.036 1.00 93.81 92 ARG A O 1
ATOM 740 N N . THR A 1 93 ? 16.371 6.511 -16.207 1.00 94.81 93 THR A N 1
ATOM 741 C CA . THR A 1 93 ? 17.159 7.757 -16.266 1.00 94.81 93 THR A CA 1
ATOM 742 C C . THR A 1 93 ? 16.775 8.598 -17.486 1.00 94.81 93 THR A C 1
ATOM 744 O O . THR A 1 93 ? 16.474 8.049 -18.541 1.00 94.81 93 THR A O 1
ATOM 747 N N . LEU A 1 94 ? 16.799 9.930 -17.364 1.00 92.25 94 LEU A N 1
ATOM 748 C CA . LEU A 1 94 ? 16.226 10.853 -18.358 1.00 92.25 94 LEU A CA 1
ATOM 749 C C . LEU A 1 94 ? 16.720 10.586 -19.793 1.00 92.25 94 LEU A C 1
ATOM 751 O O . LEU A 1 94 ? 15.911 10.443 -20.711 1.00 92.25 94 LEU A O 1
ATOM 755 N N . ASN A 1 95 ? 18.034 10.417 -19.965 1.00 93.94 95 ASN A N 1
ATOM 756 C CA . ASN A 1 95 ? 18.653 10.154 -21.267 1.00 93.94 95 ASN A CA 1
ATOM 757 C C . ASN A 1 95 ? 18.282 8.777 -21.840 1.00 93.94 95 ASN A C 1
ATOM 759 O O . ASN A 1 95 ? 18.006 8.653 -23.034 1.00 93.94 95 ASN A O 1
ATOM 763 N N . HIS A 1 96 ? 18.262 7.731 -21.010 1.00 93.75 96 HIS A N 1
ATOM 764 C CA . HIS A 1 96 ? 17.921 6.382 -21.469 1.00 93.75 96 HIS A CA 1
ATOM 765 C C . HIS A 1 96 ? 16.420 6.235 -21.718 1.00 93.75 96 HIS A C 1
ATOM 767 O O . HIS A 1 96 ? 16.032 5.597 -22.691 1.00 93.75 96 HIS A O 1
ATOM 773 N N . ALA A 1 97 ? 15.581 6.889 -20.917 1.00 92.94 97 ALA A N 1
ATOM 774 C CA . ALA A 1 97 ? 14.140 6.929 -21.112 1.00 92.94 97 ALA A CA 1
ATOM 775 C C . ALA A 1 97 ? 13.779 7.624 -22.431 1.00 92.94 97 ALA A C 1
ATOM 777 O O . ALA A 1 97 ? 12.900 7.151 -23.147 1.00 92.94 97 ALA A O 1
ATOM 778 N N . ALA A 1 98 ? 14.473 8.711 -22.791 1.00 93.81 98 ALA A N 1
ATOM 779 C CA . ALA A 1 98 ? 14.294 9.367 -24.086 1.00 93.81 98 ALA A CA 1
ATOM 780 C C . ALA A 1 98 ? 14.642 8.426 -25.253 1.00 93.81 98 ALA A C 1
ATOM 782 O O . ALA A 1 98 ? 13.843 8.269 -26.176 1.00 93.81 98 ALA A O 1
ATOM 783 N N . LYS A 1 99 ? 15.784 7.729 -25.171 1.00 95.12 99 LYS A N 1
ATOM 784 C CA . LYS A 1 99 ? 16.180 6.718 -26.166 1.00 95.12 99 LYS A CA 1
ATOM 785 C C . LYS A 1 99 ? 15.184 5.558 -26.248 1.00 95.12 99 LYS A C 1
ATOM 787 O O . LYS A 1 99 ? 14.891 5.089 -27.343 1.00 95.12 99 LYS A O 1
ATOM 792 N N . LEU A 1 100 ? 14.646 5.114 -25.111 1.00 94.94 100 LEU A N 1
ATOM 793 C CA . LEU A 1 100 ? 13.666 4.032 -25.050 1.00 94.94 100 LEU A CA 1
ATOM 794 C C . LEU 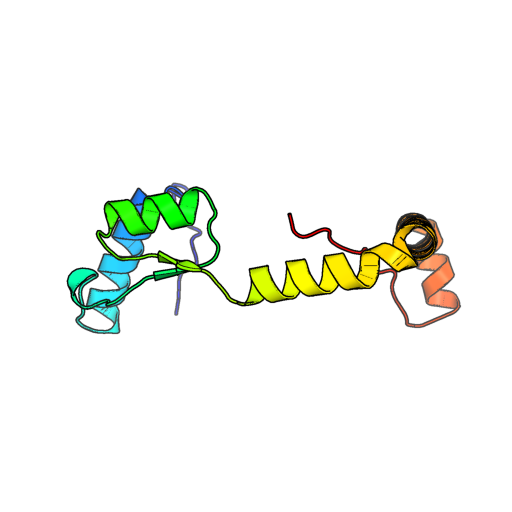A 1 100 ? 12.345 4.426 -25.722 1.00 94.94 100 LEU A C 1
ATOM 796 O O . LEU A 1 100 ? 11.836 3.651 -26.524 1.00 94.94 100 LEU A O 1
ATOM 800 N N . ARG A 1 101 ? 11.838 5.643 -25.477 1.00 95.25 101 ARG A N 1
ATOM 801 C CA . ARG A 1 101 ? 10.605 6.155 -26.109 1.00 95.25 101 ARG A CA 1
ATOM 802 C C . ARG A 1 101 ? 10.693 6.215 -27.632 1.00 95.25 101 ARG A C 1
ATOM 804 O O . ARG A 1 101 ? 9.688 6.037 -28.306 1.00 95.25 101 ARG A O 1
ATOM 811 N N . ALA A 1 102 ? 11.891 6.433 -28.175 1.00 95.50 102 ALA A N 1
ATOM 812 C CA . ALA A 1 102 ? 12.120 6.397 -29.618 1.00 95.50 102 ALA A CA 1
ATOM 813 C C . ALA A 1 102 ? 12.056 4.974 -30.211 1.00 95.50 102 ALA A C 1
AT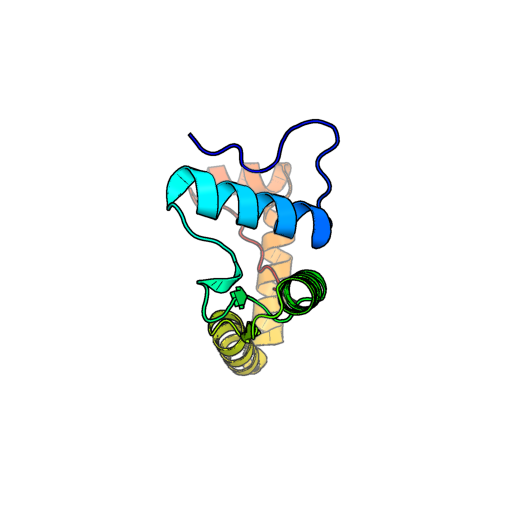OM 815 O O . ALA A 1 102 ? 11.987 4.824 -31.428 1.00 95.50 102 ALA A O 1
ATOM 816 N N . LYS A 1 103 ? 12.120 3.926 -29.377 1.00 95.75 103 LYS A N 1
ATOM 817 C CA . LYS A 1 103 ? 12.109 2.514 -29.797 1.00 95.75 103 LYS A CA 1
ATOM 818 C C . LYS A 1 103 ? 10.824 1.781 -29.425 1.00 95.75 103 LYS A C 1
ATOM 820 O O . LYS A 1 103 ? 10.456 0.834 -30.107 1.00 95.75 103 LYS A O 1
ATOM 825 N N . THR A 1 104 ? 10.163 2.182 -28.345 1.00 95.00 104 THR A N 1
ATOM 826 C CA . THR A 1 104 ? 8.945 1.544 -27.844 1.00 95.00 104 THR A CA 1
ATOM 827 C C . THR A 1 104 ? 8.067 2.557 -27.105 1.00 95.00 104 THR A C 1
ATOM 829 O O . THR A 1 104 ? 8.597 3.454 -26.447 1.00 95.00 104 THR A O 1
ATOM 832 N N . PRO A 1 105 ? 6.728 2.419 -27.154 1.00 93.75 105 PRO A N 1
ATOM 833 C CA . PRO A 1 105 ? 5.825 3.230 -26.337 1.00 93.75 105 PRO A CA 1
ATOM 834 C C . PRO A 1 105 ? 5.881 2.880 -24.837 1.00 93.75 105 PRO A C 1
ATOM 836 O O . PRO A 1 105 ? 5.328 3.610 -24.012 1.00 93.75 105 PRO A O 1
ATOM 839 N N . LEU A 1 106 ? 6.524 1.768 -24.466 1.00 93.00 106 LEU A N 1
ATOM 840 C CA . LEU A 1 106 ? 6.582 1.282 -23.089 1.00 93.00 106 LEU A CA 1
ATOM 841 C C . LEU A 1 106 ? 7.491 2.144 -22.201 1.00 93.00 106 LEU A C 1
ATOM 843 O O . LEU A 1 106 ? 8.455 2.764 -22.656 1.00 93.00 106 LEU A O 1
ATOM 847 N N . ARG A 1 107 ? 7.195 2.157 -20.896 1.00 91.81 107 ARG A N 1
ATOM 848 C CA . ARG A 1 107 ? 7.983 2.874 -19.886 1.00 91.81 107 ARG A CA 1
ATOM 849 C C . ARG A 1 107 ? 8.602 1.901 -18.884 1.00 91.81 107 ARG A C 1
ATOM 851 O O . ARG A 1 107 ? 7.966 0.903 -18.554 1.00 91.81 107 ARG A O 1
ATOM 858 N N . PRO A 1 108 ? 9.803 2.198 -18.361 1.00 92.44 108 PRO A N 1
ATOM 859 C CA . PRO A 1 108 ? 10.406 1.387 -17.315 1.00 92.44 108 PRO A CA 1
ATOM 860 C C . PRO A 1 108 ? 9.572 1.477 -16.041 1.00 92.44 108 PRO A C 1
ATOM 862 O O . PRO A 1 108 ? 9.247 2.579 -15.590 1.00 92.44 108 PRO A O 1
ATOM 865 N N . VAL A 1 109 ? 9.267 0.327 -15.451 1.00 91.81 109 VAL A N 1
ATOM 866 C CA . VAL A 1 109 ? 8.537 0.222 -14.186 1.00 91.81 109 VAL A CA 1
ATOM 867 C C . VAL A 1 109 ? 9.450 -0.453 -13.179 1.00 91.81 109 VAL A C 1
ATOM 869 O O . VAL A 1 109 ? 10.019 -1.503 -13.461 1.00 91.81 109 VAL A O 1
ATOM 872 N N . LEU A 1 110 ? 9.616 0.168 -12.013 1.00 89.62 110 LEU A N 1
ATOM 873 C CA . LEU A 1 110 ? 10.347 -0.459 -10.921 1.00 89.62 110 LEU A CA 1
ATOM 874 C C . LEU A 1 110 ? 9.430 -1.407 -10.164 1.00 89.62 110 LEU A C 1
ATOM 876 O O . LEU A 1 110 ? 8.298 -1.045 -9.839 1.00 89.62 110 LEU A O 1
ATOM 880 N N . ARG A 1 111 ? 9.966 -2.570 -9.797 1.00 83.81 111 ARG A N 1
ATOM 881 C CA . ARG A 1 111 ? 9.389 -3.375 -8.726 1.00 83.81 111 ARG A CA 1
ATOM 882 C C . ARG A 1 111 ? 9.484 -2.556 -7.442 1.00 83.81 111 ARG A C 1
ATOM 884 O O . ARG A 1 111 ? 10.583 -2.153 -7.050 1.00 83.81 111 ARG A O 1
ATOM 891 N N . GLN A 1 112 ? 8.335 -2.255 -6.849 1.00 71.25 112 GLN A N 1
ATOM 892 C CA . GLN A 1 112 ? 8.258 -1.687 -5.510 1.00 71.25 112 GLN A CA 1
ATOM 893 C C . GLN A 1 112 ? 8.214 -2.864 -4.547 1.00 71.25 112 GLN A C 1
ATOM 895 O O . GLN A 1 112 ? 7.249 -3.628 -4.558 1.00 71.25 112 GLN A O 1
ATOM 900 N N . ASP A 1 113 ? 9.255 -3.025 -3.738 1.00 59.94 113 ASP A N 1
ATOM 901 C CA . ASP A 1 113 ? 9.188 -3.962 -2.626 1.00 59.94 113 ASP A CA 1
ATOM 902 C C . ASP A 1 113 ? 8.278 -3.311 -1.576 1.00 59.94 113 ASP A C 1
ATOM 904 O O . ASP A 1 113 ? 8.668 -2.372 -0.881 1.00 59.94 113 ASP A O 1
ATOM 908 N N . THR A 1 114 ? 7.014 -3.736 -1.527 1.00 52.03 114 THR A N 1
ATOM 909 C CA . THR A 1 114 ? 6.118 -3.356 -0.432 1.00 52.03 114 THR A CA 1
ATOM 910 C C . THR A 1 114 ? 6.566 -4.139 0.795 1.00 52.03 114 THR A C 1
ATOM 912 O O . THR A 1 114 ? 6.487 -5.370 0.819 1.00 52.03 114 THR A O 1
ATOM 915 N N . ARG A 1 115 ? 7.142 -3.398 1.744 1.00 46.62 115 ARG A N 1
ATOM 916 C CA . ARG A 1 115 ? 7.648 -3.892 3.026 1.00 46.62 115 ARG A CA 1
ATOM 917 C C . ARG A 1 115 ? 6.528 -4.457 3.897 1.00 46.62 115 ARG A C 1
ATOM 919 O O . ARG A 1 115 ? 5.404 -3.914 3.832 1.00 46.62 115 ARG A O 1
#

Foldseek 3Di:
DDPPQDDDPQDPALVSVQVVVQVCCCVPPVDGLVPDAAAEDAPDPRQVVNCVVSVHHYDHDCVVVVLVVVCVVCVVVVVVLVVLQVVLVVCQDPVNVVVVVVVDVDHRDHDDNPD